Protein AF-A0A8U0A7X6-F1 (afdb_monomer_lite)

Organism: NCBI:txid2934340

pLDDT: mean 84.15, std 14.03, range [43.91, 96.69]

Structure (mmCIF, N/CA/C/O backbone):
data_AF-A0A8U0A7X6-F1
#
_entry.id   AF-A0A8U0A7X6-F1
#
loop_
_atom_site.group_PDB
_atom_site.id
_atom_site.type_symbol
_atom_site.label_atom_id
_atom_site.label_alt_id
_atom_site.label_comp_id
_atom_site.label_asym_id
_atom_site.label_entity_id
_atom_site.label_seq_id
_atom_site.pdbx_PDB_ins_code
_atom_site.Cartn_x
_atom_site.Cartn_y
_atom_site.Cartn_z
_atom_site.occupancy
_atom_site.B_iso_or_equiv
_atom_site.auth_seq_id
_atom_site.auth_comp_id
_atom_site.auth_asym_id
_atom_site.auth_atom_id
_atom_site.pdbx_PDB_model_num
ATOM 1 N N . MET A 1 1 ? 1.717 -4.773 -15.330 1.00 60.19 1 MET A N 1
ATOM 2 C CA . MET A 1 1 ? 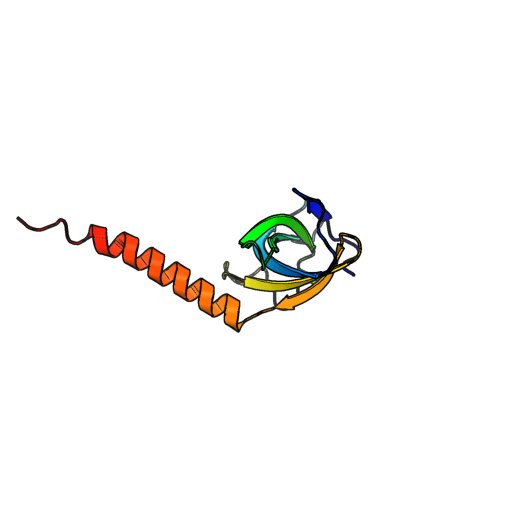2.646 -5.807 -14.837 1.00 60.19 1 MET A CA 1
ATOM 3 C C . MET A 1 1 ? 3.941 -5.115 -14.480 1.00 60.19 1 MET A C 1
ATOM 5 O O . MET A 1 1 ? 4.458 -4.377 -15.313 1.00 60.19 1 MET A O 1
ATOM 9 N N . PHE A 1 2 ? 4.377 -5.278 -13.236 1.00 71.44 2 PHE A N 1
ATOM 10 C CA . PHE A 1 2 ? 5.636 -4.735 -12.737 1.00 71.44 2 PHE A CA 1
ATOM 11 C C . PHE A 1 2 ? 6.728 -5.783 -12.991 1.00 71.44 2 PHE A C 1
ATOM 13 O O . PHE A 1 2 ? 6.848 -6.730 -12.220 1.00 71.44 2 PHE A O 1
ATOM 20 N N . ASP A 1 3 ? 7.455 -5.655 -14.108 1.00 61.06 3 ASP A N 1
ATOM 21 C CA . ASP A 1 3 ? 8.444 -6.644 -14.591 1.00 61.06 3 ASP A CA 1
ATOM 22 C C . ASP A 1 3 ? 9.585 -6.929 -13.583 1.00 61.06 3 ASP A C 1
ATOM 24 O O . ASP A 1 3 ? 10.207 -7.988 -13.654 1.00 61.06 3 ASP A O 1
ATOM 28 N N . ASP A 1 4 ? 9.822 -6.031 -12.619 1.00 74.50 4 ASP A N 1
ATOM 29 C CA . ASP A 1 4 ? 10.878 -6.126 -11.597 1.00 74.50 4 ASP A CA 1
ATOM 30 C C . ASP A 1 4 ? 10.329 -6.215 -10.153 1.00 74.50 4 ASP A C 1
ATOM 32 O O . ASP A 1 4 ? 11.028 -5.918 -9.183 1.00 74.50 4 ASP A O 1
ATOM 36 N N . GLY A 1 5 ? 9.061 -6.609 -9.983 1.00 79.44 5 GLY A N 1
ATOM 37 C CA . GLY A 1 5 ? 8.468 -6.787 -8.657 1.00 79.44 5 GLY A CA 1
ATOM 38 C C . GLY A 1 5 ? 8.968 -8.044 -7.943 1.00 79.44 5 GLY A C 1
ATOM 39 O O . GLY A 1 5 ? 8.854 -9.154 -8.465 1.00 79.44 5 GLY A O 1
ATOM 40 N N . PHE A 1 6 ? 9.475 -7.894 -6.717 1.00 88.88 6 PHE A N 1
ATOM 41 C CA . PHE A 1 6 ? 9.843 -9.030 -5.867 1.00 88.88 6 PHE A CA 1
ATOM 42 C C . PHE A 1 6 ? 8.758 -9.290 -4.828 1.00 88.88 6 PHE A C 1
ATOM 44 O O . PHE A 1 6 ? 8.515 -8.459 -3.956 1.00 88.88 6 PHE A O 1
ATOM 51 N N . TYR A 1 7 ? 8.143 -10.468 -4.904 1.00 91.25 7 TYR A N 1
ATOM 52 C CA . TYR A 1 7 ? 7.042 -10.870 -4.033 1.00 91.25 7 TYR A CA 1
ATOM 53 C C . TYR A 1 7 ? 7.504 -11.828 -2.946 1.00 91.25 7 TYR A C 1
ATOM 55 O O . TYR A 1 7 ? 8.260 -12.775 -3.196 1.00 91.25 7 TYR A O 1
ATOM 63 N N . ARG A 1 8 ? 6.976 -11.631 -1.743 1.00 93.25 8 ARG A N 1
ATOM 64 C CA . ARG A 1 8 ? 7.100 -12.566 -0.633 1.00 93.25 8 ARG A CA 1
ATOM 65 C C . ARG A 1 8 ? 5.719 -12.837 -0.051 1.00 93.25 8 ARG A C 1
ATOM 67 O O . ARG A 1 8 ? 5.229 -12.080 0.771 1.00 93.25 8 ARG A O 1
ATOM 74 N N . TRP A 1 9 ? 5.125 -13.950 -0.457 1.00 93.62 9 TRP A N 1
ATOM 75 C CA . TRP A 1 9 ? 3.808 -14.375 0.006 1.00 93.62 9 TRP A CA 1
ATOM 76 C C . TRP A 1 9 ? 3.896 -15.181 1.305 1.00 93.62 9 TRP A C 1
ATOM 78 O O . TRP A 1 9 ? 4.629 -16.173 1.368 1.00 93.62 9 TRP A O 1
ATOM 88 N N . ASP A 1 10 ? 3.114 -14.798 2.315 1.00 92.12 10 ASP A N 1
ATOM 89 C CA . ASP A 1 10 ? 2.900 -15.617 3.516 1.00 92.12 10 ASP A CA 1
ATOM 90 C C . ASP A 1 10 ? 1.801 -16.667 3.289 1.00 92.12 10 ASP A C 1
ATOM 92 O O . ASP A 1 10 ? 1.830 -17.759 3.871 1.00 92.12 10 ASP A O 1
ATOM 96 N N . ARG A 1 11 ? 0.860 -16.374 2.382 1.00 91.31 11 ARG A N 1
ATOM 97 C CA . ARG A 1 11 ? -0.118 -17.321 1.832 1.00 91.31 11 ARG A CA 1
ATOM 98 C C . ARG A 1 11 ? -0.345 -17.061 0.344 1.00 91.31 11 ARG A C 1
ATOM 100 O O . ARG A 1 11 ? -0.121 -15.956 -0.127 1.00 91.31 11 ARG A O 1
ATOM 107 N N . ASP A 1 12 ? -0.812 -18.079 -0.373 1.00 89.62 12 ASP A N 1
ATOM 108 C CA . ASP A 1 12 ? -1.145 -17.969 -1.799 1.00 89.62 12 ASP A CA 1
ATOM 109 C C . ASP A 1 12 ? -2.285 -16.944 -1.994 1.00 89.62 12 ASP A C 1
ATOM 111 O O . ASP A 1 12 ? -3.354 -17.128 -1.393 1.00 89.62 12 ASP A O 1
ATOM 115 N N . PRO A 1 13 ? -2.071 -15.851 -2.750 1.00 91.50 13 PRO A N 1
ATOM 116 C CA . PRO A 1 13 ? -3.107 -14.857 -2.999 1.00 91.50 13 PRO A CA 1
ATOM 117 C C . PRO A 1 13 ? -4.117 -15.388 -4.021 1.00 91.50 13 PRO A C 1
ATOM 119 O O . PRO A 1 13 ? -3.759 -16.063 -4.985 1.00 91.50 13 PRO A O 1
ATOM 122 N N . ALA A 1 14 ? -5.392 -15.056 -3.834 1.00 93.50 14 ALA A N 1
ATOM 123 C CA . ALA A 1 14 ? -6.382 -15.247 -4.886 1.00 93.50 14 ALA A CA 1
ATOM 124 C C . ALA A 1 14 ? -6.282 -14.099 -5.902 1.00 93.50 14 ALA A C 1
ATOM 126 O O . ALA A 1 14 ? -5.795 -13.017 -5.585 1.00 93.50 14 ALA A O 1
ATOM 127 N N . ASP A 1 15 ? -6.789 -14.304 -7.115 1.00 95.31 15 ASP A N 1
ATOM 128 C CA . ASP A 1 15 ? -6.953 -13.191 -8.050 1.00 95.31 15 ASP A CA 1
ATOM 129 C C . ASP A 1 15 ? -8.009 -12.219 -7.508 1.00 95.31 15 ASP A C 1
ATOM 131 O O . ASP A 1 15 ? -9.116 -12.634 -7.140 1.00 95.31 15 ASP A O 1
ATOM 135 N 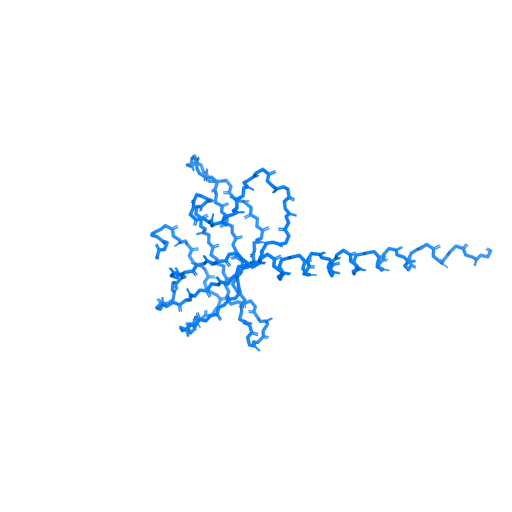N . GLY A 1 16 ? -7.701 -10.923 -7.477 1.00 95.19 16 GLY A N 1
ATOM 136 C CA . GLY A 1 16 ? -8.610 -9.943 -6.894 1.00 95.19 16 GLY A CA 1
ATOM 137 C C . GLY A 1 16 ? -7.990 -8.591 -6.569 1.00 95.19 16 GLY A C 1
ATOM 138 O O . GLY A 1 16 ? -6.878 -8.270 -6.981 1.00 95.19 16 GLY A O 1
ATOM 139 N N . GLU A 1 17 ? -8.759 -7.789 -5.836 1.00 96.19 17 GLU A N 1
ATOM 140 C CA . GLU A 1 17 ? -8.361 -6.459 -5.377 1.00 96.19 17 GLU A CA 1
ATOM 141 C C . GLU A 1 17 ? -7.856 -6.540 -3.933 1.00 96.19 17 GLU A C 1
ATOM 143 O O . GLU A 1 17 ? -8.513 -7.098 -3.052 1.00 96.19 17 GLU A O 1
ATOM 148 N N . TYR A 1 18 ? -6.707 -5.927 -3.697 1.00 96.56 18 TYR A N 1
ATOM 149 C CA . TYR A 1 18 ? -5.998 -5.893 -2.429 1.00 96.56 18 TYR A CA 1
ATOM 150 C C . TYR A 1 18 ? -5.631 -4.460 -2.076 1.00 96.56 18 TYR A C 1
ATOM 152 O O . TYR A 1 18 ? -5.580 -3.565 -2.925 1.00 96.56 18 TYR A O 1
ATOM 160 N N . GLU A 1 19 ? -5.353 -4.238 -0.802 1.00 96.69 19 GLU A N 1
ATOM 161 C CA . GLU A 1 19 ? -4.760 -2.993 -0.352 1.00 96.69 19 GLU A CA 1
ATOM 162 C C . GLU A 1 19 ? -3.242 -3.155 -0.288 1.00 96.69 19 GLU A C 1
ATOM 164 O O . GLU A 1 19 ? -2.739 -4.135 0.251 1.00 96.69 19 GLU A O 1
ATOM 169 N N . LEU A 1 20 ? -2.507 -2.190 -0.833 1.00 95.75 20 LEU A N 1
ATOM 170 C CA . LEU A 1 20 ? -1.052 -2.139 -0.751 1.00 95.75 20 LEU A CA 1
ATOM 171 C C . LEU A 1 20 ? -0.674 -0.944 0.122 1.00 95.75 20 LEU A C 1
ATOM 173 O O . LEU A 1 20 ? -0.932 0.209 -0.236 1.00 95.75 20 LEU A O 1
ATOM 177 N N . GLN A 1 21 ? -0.095 -1.214 1.286 1.00 94.50 21 GLN A N 1
ATOM 178 C CA . GLN A 1 21 ? 0.313 -0.193 2.248 1.00 94.50 21 GLN A CA 1
ATOM 179 C C . GLN A 1 21 ? 1.813 0.036 2.134 1.00 94.50 21 GLN A C 1
ATOM 181 O O . GLN A 1 21 ? 2.590 -0.904 2.270 1.00 94.50 21 GLN A O 1
ATOM 186 N N . PHE A 1 22 ? 2.229 1.277 1.896 1.00 93.06 22 PHE A N 1
ATOM 187 C CA . PHE A 1 22 ? 3.645 1.628 1.901 1.00 93.06 22 PHE A CA 1
ATOM 188 C C . PHE A 1 22 ? 4.238 1.429 3.301 1.00 93.06 22 PHE A C 1
ATOM 190 O O . PHE A 1 22 ? 3.743 2.014 4.267 1.00 93.06 22 PHE A O 1
ATOM 197 N N . ASP A 1 23 ? 5.310 0.644 3.393 1.00 91.38 23 ASP A N 1
ATOM 198 C CA . ASP A 1 23 ? 6.052 0.419 4.636 1.00 91.38 23 ASP A CA 1
ATOM 199 C C . ASP A 1 23 ? 7.292 1.317 4.694 1.00 91.38 23 ASP A C 1
ATOM 201 O O . ASP A 1 23 ? 7.418 2.192 5.555 1.00 91.38 23 ASP A O 1
ATOM 205 N N . ARG A 1 24 ? 8.224 1.122 3.753 1.00 89.38 24 ARG A N 1
ATOM 206 C CA . ARG A 1 24 ? 9.516 1.817 3.761 1.00 89.38 24 ARG A CA 1
ATOM 207 C C . ARG A 1 24 ? 10.197 1.839 2.401 1.00 89.38 24 ARG A C 1
ATOM 209 O O . ARG A 1 24 ? 9.902 1.036 1.518 1.00 89.38 24 ARG A O 1
ATOM 216 N N . PHE A 1 25 ? 11.190 2.716 2.289 1.00 88.25 25 PHE A N 1
ATOM 217 C CA . PHE A 1 25 ? 12.192 2.647 1.232 1.00 88.25 25 PHE A CA 1
ATOM 218 C C . PHE A 1 25 ? 13.324 1.689 1.621 1.00 88.25 25 PHE A C 1
ATOM 220 O O . PHE A 1 25 ? 13.737 1.640 2.783 1.00 88.25 25 PHE A O 1
ATOM 227 N N . GLU A 1 26 ? 13.855 0.965 0.643 1.00 85.44 26 GLU A N 1
ATOM 228 C CA . GLU A 1 26 ? 15.041 0.126 0.769 1.00 85.44 26 GLU A CA 1
ATOM 229 C C . GLU A 1 26 ? 16.046 0.491 -0.329 1.00 85.44 26 GLU A C 1
ATOM 231 O O . GLU A 1 26 ? 15.754 0.400 -1.522 1.00 85.44 26 GLU A O 1
ATOM 236 N N . SER A 1 27 ? 17.241 0.931 0.072 1.00 80.69 27 SER A N 1
ATOM 237 C CA . SER A 1 27 ? 18.325 1.208 -0.870 1.00 80.69 27 SER A CA 1
ATOM 238 C C . SER A 1 27 ? 19.092 -0.080 -1.152 1.00 80.69 27 SER A C 1
ATOM 240 O O . SER A 1 27 ? 19.696 -0.666 -0.251 1.00 80.69 27 SER A O 1
ATOM 242 N N . THR A 1 28 ? 19.096 -0.501 -2.410 1.00 69.12 28 THR A N 1
ATOM 243 C CA . THR A 1 28 ? 19.926 -1.605 -2.900 1.00 69.12 28 THR A CA 1
ATOM 244 C C . THR A 1 28 ? 21.250 -1.069 -3.459 1.00 69.12 28 THR A C 1
ATOM 246 O O . THR A 1 28 ? 21.320 0.080 -3.886 1.00 69.12 28 THR A O 1
ATOM 249 N N . ASP A 1 29 ? 22.317 -1.881 -3.470 1.00 65.19 29 ASP A N 1
ATOM 250 C CA . ASP A 1 29 ? 23.650 -1.498 -3.993 1.00 65.19 29 ASP A CA 1
ATOM 251 C C . ASP A 1 29 ? 23.624 -0.981 -5.454 1.00 65.19 29 ASP A C 1
ATOM 253 O O . ASP A 1 29 ? 24.506 -0.225 -5.867 1.00 65.19 29 ASP A O 1
ATOM 257 N N . ASP A 1 30 ? 22.605 -1.361 -6.229 1.00 58.12 30 ASP A N 1
ATOM 258 C CA . ASP A 1 30 ? 22.319 -0.837 -7.564 1.00 58.12 30 ASP A CA 1
ATOM 259 C C . ASP A 1 30 ? 21.376 0.371 -7.445 1.00 58.12 30 ASP A C 1
ATOM 261 O O . ASP A 1 30 ? 20.240 0.196 -7.025 1.00 58.12 30 ASP A O 1
ATOM 265 N N . TYR A 1 31 ? 21.900 1.561 -7.778 1.00 52.03 31 TYR A N 1
ATOM 266 C CA . TYR A 1 31 ? 21.374 2.929 -8.020 1.00 52.03 31 TYR A CA 1
ATOM 267 C C . TYR A 1 31 ? 19.864 3.305 -7.973 1.00 52.03 31 TYR A C 1
ATOM 269 O O . TYR A 1 31 ? 19.555 4.480 -8.188 1.00 52.03 31 TYR A O 1
ATOM 277 N N . HIS A 1 32 ? 18.931 2.403 -7.689 1.00 61.19 32 HIS A N 1
ATOM 278 C CA . HIS A 1 32 ? 17.496 2.642 -7.585 1.00 61.19 32 HIS A CA 1
ATOM 279 C C . HIS A 1 32 ? 17.012 2.345 -6.161 1.00 61.19 32 HIS A C 1
ATOM 281 O O . HIS A 1 32 ? 17.170 1.234 -5.653 1.00 61.19 32 HIS A O 1
ATOM 287 N N . ASP A 1 33 ? 16.399 3.339 -5.516 1.00 81.12 33 ASP A N 1
ATOM 288 C CA . ASP A 1 33 ? 15.660 3.101 -4.278 1.00 81.12 33 ASP A CA 1
ATOM 289 C C . ASP A 1 33 ? 14.428 2.245 -4.600 1.00 81.12 33 ASP A C 1
ATOM 291 O O . ASP A 1 33 ? 13.695 2.520 -5.559 1.00 81.12 33 ASP A O 1
ATOM 295 N N . HIS A 1 34 ? 14.206 1.205 -3.804 1.00 88.75 34 HIS A N 1
ATOM 296 C CA . HIS A 1 34 ? 13.021 0.362 -3.870 1.00 88.75 34 HIS A CA 1
ATOM 297 C C . HIS A 1 34 ? 12.029 0.786 -2.789 1.00 88.75 34 HIS A C 1
ATOM 299 O O . HIS A 1 34 ? 12.409 1.292 -1.734 1.00 88.75 34 HIS A O 1
ATOM 305 N N . ALA A 1 35 ? 10.747 0.584 -3.051 1.00 90.31 35 ALA A N 1
ATOM 306 C CA . ALA A 1 35 ? 9.666 0.763 -2.102 1.00 90.31 35 ALA A CA 1
ATOM 307 C C . ALA A 1 35 ? 9.101 -0.605 -1.728 1.00 90.31 35 ALA A C 1
ATOM 309 O O . ALA A 1 35 ? 8.830 -1.431 -2.600 1.00 90.31 35 ALA A O 1
ATOM 310 N N . ILE A 1 36 ? 8.937 -0.833 -0.430 1.00 92.38 36 ILE A N 1
ATOM 311 C CA . ILE A 1 36 ? 8.335 -2.044 0.117 1.00 92.38 36 ILE A CA 1
ATOM 312 C C . ILE A 1 36 ? 6.892 -1.731 0.498 1.00 92.38 36 ILE A C 1
ATOM 314 O O . ILE A 1 36 ? 6.623 -0.733 1.174 1.00 92.38 36 ILE A O 1
ATOM 318 N N . PHE A 1 37 ? 5.984 -2.607 0.078 1.00 94.56 37 PHE A N 1
ATOM 319 C CA . PHE A 1 37 ? 4.570 -2.560 0.409 1.00 94.56 37 PHE A CA 1
ATOM 320 C C . PHE A 1 37 ? 4.137 -3.846 1.089 1.00 94.56 37 PHE A C 1
ATOM 322 O O . PHE A 1 37 ? 4.521 -4.932 0.657 1.00 94.56 37 PHE A O 1
ATOM 329 N N . ILE A 1 38 ? 3.275 -3.699 2.087 1.00 95.62 38 ILE A N 1
ATOM 330 C CA . ILE A 1 38 ? 2.537 -4.797 2.705 1.00 95.62 38 ILE A CA 1
ATOM 331 C C . ILE A 1 38 ? 1.237 -4.976 1.922 1.00 95.62 38 ILE A C 1
ATOM 333 O O . ILE A 1 38 ? 0.536 -3.999 1.638 1.00 95.62 38 ILE A O 1
ATOM 337 N N . ILE A 1 39 ? 0.920 -6.215 1.569 1.00 96.50 39 ILE A N 1
ATOM 338 C CA . ILE A 1 39 ? -0.281 -6.603 0.836 1.00 96.50 39 ILE A CA 1
ATOM 339 C C . ILE A 1 39 ? -1.314 -7.080 1.845 1.00 96.50 39 ILE A C 1
ATOM 341 O O . ILE A 1 39 ? -1.112 -8.068 2.548 1.00 96.50 39 ILE A O 1
ATOM 345 N N . VAL A 1 40 ? -2.444 -6.384 1.896 1.00 96.31 40 VAL A N 1
ATOM 346 C CA . VAL A 1 40 ? -3.516 -6.646 2.851 1.00 96.31 40 VAL A CA 1
ATOM 347 C C . VAL A 1 40 ? -4.778 -7.080 2.122 1.00 96.31 40 VAL A C 1
ATOM 349 O O . VAL A 1 40 ? -5.263 -6.425 1.193 1.00 96.31 40 VAL A O 1
ATOM 352 N N . ASP A 1 41 ? -5.322 -8.204 2.572 1.00 95.25 41 ASP A N 1
ATOM 353 C CA . ASP A 1 41 ? -6.623 -8.708 2.164 1.00 95.25 41 ASP A CA 1
ATOM 354 C C . ASP A 1 41 ? -7.722 -7.826 2.760 1.00 95.25 41 ASP A C 1
ATOM 356 O O . ASP A 1 41 ? -7.899 -7.762 3.974 1.00 95.25 41 ASP A O 1
ATOM 360 N N . THR A 1 42 ? -8.460 -7.124 1.902 1.00 90.69 42 THR A N 1
ATOM 361 C CA . THR A 1 42 ? -9.479 -6.159 2.341 1.00 90.69 42 THR A CA 1
ATOM 362 C C . THR A 1 42 ? -10.737 -6.812 2.917 1.00 90.69 42 THR A C 1
ATOM 364 O O . THR A 1 42 ? -11.507 -6.139 3.605 1.00 90.69 42 THR A O 1
ATOM 367 N N . GLU A 1 43 ? -10.967 -8.104 2.665 1.00 91.56 43 GLU A N 1
ATOM 368 C CA . GLU A 1 43 ? -12.114 -8.830 3.210 1.00 91.56 43 GLU A CA 1
ATOM 369 C C . GLU A 1 43 ? -11.834 -9.336 4.626 1.00 91.56 43 GLU A C 1
ATOM 371 O O . GLU A 1 43 ? -12.732 -9.332 5.475 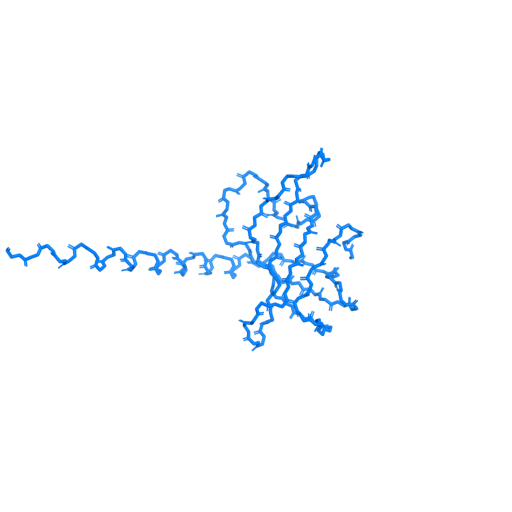1.00 91.56 43 GLU A O 1
ATOM 376 N N . THR A 1 44 ? -10.596 -9.771 4.883 1.00 93.19 44 THR A N 1
ATOM 377 C CA . THR A 1 44 ? -10.189 -10.330 6.181 1.00 93.19 44 THR A CA 1
ATOM 378 C C . THR A 1 44 ? -9.387 -9.368 7.055 1.00 93.19 44 THR A C 1
ATOM 380 O O . THR A 1 44 ? -9.232 -9.653 8.240 1.00 93.19 44 THR A O 1
ATOM 383 N N . ASP A 1 45 ? -8.912 -8.249 6.501 1.00 91.06 45 ASP A N 1
ATOM 384 C CA . ASP A 1 45 ? -7.968 -7.307 7.128 1.00 91.06 45 ASP A CA 1
ATOM 385 C C . ASP A 1 45 ? -6.678 -8.009 7.599 1.00 91.06 45 ASP A C 1
ATOM 387 O O . ASP A 1 45 ? -6.126 -7.713 8.657 1.00 91.06 45 ASP A O 1
ATOM 391 N N . GLU A 1 46 ? -6.218 -9.001 6.827 1.00 94.50 46 GLU A N 1
ATOM 392 C CA . GLU A 1 46 ? -5.007 -9.771 7.130 1.00 94.50 46 GLU A CA 1
ATOM 393 C C . GLU A 1 46 ? -3.875 -9.390 6.176 1.00 94.50 46 GLU A C 1
ATOM 395 O O . GLU A 1 46 ? -4.099 -9.218 4.978 1.00 94.50 46 GLU A O 1
ATOM 400 N N . ASP A 1 47 ? -2.658 -9.317 6.711 1.00 95.38 47 ASP A N 1
ATOM 401 C CA . ASP A 1 47 ? -1.426 -9.311 5.923 1.00 95.38 47 ASP A CA 1
ATOM 402 C C . ASP A 1 47 ? -1.249 -10.679 5.250 1.00 95.38 47 ASP A C 1
ATOM 404 O O . ASP A 1 47 ? -1.349 -11.730 5.895 1.00 95.38 47 ASP A O 1
ATOM 408 N N . ILE A 1 48 ? -1.041 -10.659 3.937 1.00 95.62 48 ILE A N 1
ATOM 409 C CA . ILE A 1 48 ? -0.881 -11.859 3.118 1.00 95.62 48 ILE A CA 1
ATOM 410 C C . ILE A 1 48 ? 0.491 -11.946 2.445 1.00 95.62 48 ILE A C 1
ATOM 412 O O . ILE A 1 48 ? 0.798 -12.974 1.830 1.00 95.62 48 ILE A O 1
ATOM 416 N N . GLY A 1 49 ? 1.322 -10.912 2.576 1.00 95.75 49 GLY A N 1
ATOM 417 C CA . GLY A 1 49 ? 2.666 -10.869 2.024 1.00 95.75 49 GLY A CA 1
ATOM 418 C C . GLY A 1 49 ? 3.166 -9.460 1.730 1.00 95.75 49 GLY A C 1
ATOM 419 O O . GLY A 1 49 ? 2.472 -8.467 1.915 1.00 95.75 49 GLY A O 1
ATOM 420 N N . ASP A 1 50 ? 4.374 -9.396 1.181 1.00 95.44 50 ASP A N 1
ATOM 421 C CA . ASP A 1 50 ? 5.056 -8.160 0.818 1.00 95.44 50 ASP A CA 1
ATOM 422 C C . ASP A 1 50 ? 5.369 -8.113 -0.683 1.00 95.44 50 ASP A C 1
ATOM 424 O O . ASP A 1 50 ? 5.647 -9.140 -1.316 1.00 95.44 50 ASP A O 1
ATOM 428 N N . ILE A 1 51 ? 5.432 -6.904 -1.237 1.00 94.38 51 ILE A N 1
ATOM 429 C CA . ILE A 1 51 ? 6.010 -6.637 -2.556 1.00 94.38 51 ILE A CA 1
ATOM 430 C C . ILE A 1 51 ? 7.047 -5.522 -2.468 1.00 94.38 51 ILE A C 1
ATOM 432 O O . ILE A 1 51 ? 6.822 -4.472 -1.870 1.00 94.38 51 ILE A O 1
ATOM 436 N N . MET A 1 52 ? 8.188 -5.746 -3.106 1.00 92.94 52 MET A N 1
ATOM 437 C CA . MET A 1 52 ? 9.199 -4.729 -3.345 1.00 92.94 52 MET A CA 1
ATOM 438 C C . MET A 1 52 ? 9.138 -4.294 -4.807 1.00 92.94 52 MET A C 1
ATOM 440 O O . MET A 1 52 ? 9.238 -5.128 -5.708 1.00 92.94 52 MET A O 1
ATOM 444 N N . LEU A 1 53 ? 8.987 -2.990 -5.028 1.00 90.81 53 LEU A N 1
ATOM 445 C CA . LEU A 1 53 ? 8.921 -2.369 -6.349 1.00 90.81 53 LEU A CA 1
ATOM 446 C C . LEU A 1 53 ? 9.995 -1.289 -6.493 1.00 90.81 53 LEU A C 1
ATOM 448 O O . LEU A 1 53 ? 10.276 -0.580 -5.523 1.00 90.81 53 LEU A O 1
ATOM 452 N N . PRO A 1 54 ? 10.559 -1.079 -7.692 1.00 88.94 54 PRO A N 1
ATOM 453 C CA . PRO A 1 54 ? 11.329 0.125 -7.973 1.00 88.94 54 PRO A CA 1
ATOM 454 C C . PRO A 1 54 ? 10.477 1.372 -7.712 1.00 88.94 54 PRO A C 1
ATOM 456 O O . PRO A 1 54 ? 9.337 1.461 -8.169 1.00 88.94 54 PRO A O 1
ATOM 459 N N . THR A 1 55 ? 11.024 2.376 -7.019 1.00 87.62 55 THR A N 1
ATOM 460 C CA . THR A 1 55 ? 10.290 3.632 -6.745 1.00 87.62 55 THR A CA 1
ATOM 461 C C . THR A 1 55 ? 9.817 4.344 -8.013 1.00 87.62 55 THR A C 1
ATOM 463 O O . THR A 1 55 ? 8.808 5.039 -7.980 1.00 87.62 55 THR A O 1
ATOM 466 N N . THR A 1 56 ? 10.499 4.138 -9.144 1.00 86.81 56 THR A N 1
ATOM 467 C CA . THR A 1 56 ? 10.120 4.679 -10.459 1.00 86.81 56 THR A CA 1
ATOM 468 C C . THR A 1 56 ? 8.818 4.115 -11.012 1.00 86.81 56 THR A C 1
ATOM 470 O O . THR A 1 56 ? 8.197 4.763 -11.855 1.00 86.81 56 THR A O 1
ATOM 473 N N . ASP A 1 57 ? 8.424 2.927 -10.560 1.00 88.31 57 ASP A N 1
ATOM 474 C CA . ASP A 1 57 ? 7.243 2.227 -11.058 1.00 88.31 57 ASP A CA 1
ATOM 475 C C . ASP A 1 57 ? 6.019 2.482 -10.177 1.00 88.31 57 ASP A C 1
ATOM 477 O O . ASP A 1 57 ? 4.886 2.239 -10.596 1.00 88.31 57 ASP A O 1
ATOM 481 N N . VAL A 1 58 ? 6.226 3.006 -8.967 1.00 88.50 58 VAL A N 1
ATOM 482 C CA . VAL A 1 58 ? 5.138 3.325 -8.049 1.00 88.50 58 VAL A CA 1
ATOM 483 C C . VAL A 1 58 ? 4.539 4.689 -8.411 1.00 88.50 58 VAL A C 1
ATOM 485 O O . VAL A 1 58 ? 5.250 5.697 -8.432 1.00 88.50 58 VAL A O 1
ATOM 488 N N . PRO A 1 59 ? 3.219 4.771 -8.652 1.00 87.44 59 PRO A N 1
ATOM 489 C CA . PRO A 1 59 ? 2.571 6.044 -8.923 1.00 87.44 59 PRO A CA 1
ATOM 490 C C . PRO A 1 59 ? 2.584 6.954 -7.690 1.00 87.44 59 PRO A C 1
ATOM 492 O O . PRO A 1 59 ? 2.379 6.507 -6.563 1.00 87.44 59 PRO A O 1
ATOM 495 N N . ASP A 1 60 ? 2.780 8.253 -7.920 1.00 85.56 60 ASP A N 1
ATOM 496 C CA . ASP A 1 60 ? 2.657 9.305 -6.900 1.00 85.56 60 ASP A CA 1
ATOM 497 C C . ASP A 1 60 ? 3.563 9.124 -5.659 1.00 85.56 60 ASP A C 1
ATOM 499 O O . ASP A 1 60 ? 3.336 9.764 -4.633 1.00 85.56 60 ASP A O 1
ATOM 503 N N . LEU A 1 61 ? 4.602 8.284 -5.754 1.00 84.88 61 LEU A N 1
ATOM 504 C CA . LEU A 1 61 ? 5.586 8.068 -4.697 1.00 84.88 61 LEU A CA 1
ATOM 505 C C . LEU A 1 61 ? 6.835 8.918 -4.960 1.00 84.88 61 LEU A C 1
ATOM 507 O O . LEU A 1 61 ? 7.542 8.714 -5.946 1.00 84.88 61 LEU A O 1
ATOM 511 N N . ASP A 1 62 ? 7.129 9.856 -4.061 1.00 76.81 62 ASP A N 1
ATOM 512 C CA . ASP A 1 62 ? 8.383 10.615 -4.061 1.00 76.81 62 ASP A CA 1
ATOM 513 C C . ASP A 1 62 ? 9.240 10.157 -2.875 1.00 76.81 62 ASP A C 1
ATOM 515 O O . ASP A 1 62 ? 8.791 10.169 -1.729 1.00 76.81 62 ASP A O 1
ATOM 519 N N . SER A 1 63 ? 10.489 9.763 -3.132 1.00 68.56 63 SER A N 1
ATOM 520 C CA . SER A 1 63 ? 11.423 9.336 -2.081 1.00 68.56 63 SER A CA 1
ATOM 521 C C . SER A 1 63 ? 11.821 10.459 -1.117 1.00 68.56 63 SER A C 1
ATOM 523 O O . SER A 1 63 ? 12.371 10.196 -0.048 1.00 68.56 63 SER A O 1
ATOM 525 N N . ASN A 1 64 ? 11.520 11.715 -1.462 1.00 67.12 64 ASN A N 1
ATOM 526 C CA . ASN A 1 64 ? 11.713 12.873 -0.594 1.00 67.12 64 ASN A CA 1
ATOM 527 C C . ASN A 1 64 ? 10.487 13.191 0.271 1.00 67.12 64 ASN A C 1
ATOM 529 O O . ASN A 1 64 ? 10.605 14.013 1.188 1.00 67.12 64 ASN A O 1
ATOM 533 N N . ASP A 1 65 ? 9.328 12.577 0.004 1.00 66.50 65 ASP A N 1
ATOM 534 C CA . ASP A 1 65 ? 8.160 12.722 0.864 1.00 66.50 65 ASP A CA 1
ATOM 535 C C . ASP A 1 65 ? 8.414 11.931 2.151 1.00 66.50 65 ASP A C 1
ATOM 537 O O . ASP A 1 65 ? 8.519 10.703 2.163 1.00 66.50 65 ASP A O 1
ATOM 541 N N . GLN A 1 66 ? 8.584 12.652 3.262 1.00 55.34 66 GLN A N 1
ATOM 542 C CA . GLN A 1 66 ? 8.806 12.041 4.568 1.00 55.34 66 GLN A CA 1
ATOM 543 C C . GLN A 1 66 ? 7.548 11.269 4.976 1.00 55.34 66 GLN A C 1
ATOM 545 O O . GLN A 1 66 ? 6.602 11.855 5.492 1.00 55.34 66 GLN A O 1
ATOM 550 N N . ALA A 1 67 ? 7.569 9.961 4.710 1.00 60.62 67 ALA A N 1
ATOM 551 C CA . ALA A 1 67 ? 6.744 8.908 5.296 1.00 60.62 67 ALA A CA 1
ATOM 552 C C . ALA A 1 67 ? 5.315 9.349 5.654 1.00 60.62 67 ALA A C 1
ATOM 554 O O . ALA A 1 67 ? 4.974 9.578 6.817 1.00 60.62 67 ALA A O 1
ATOM 555 N N . THR A 1 68 ? 4.459 9.444 4.641 1.00 64.19 68 THR A N 1
ATOM 556 C CA . THR A 1 68 ? 3.012 9.432 4.858 1.00 64.19 68 THR A CA 1
ATOM 557 C C . THR A 1 68 ? 2.496 8.004 4.765 1.00 64.19 68 THR A C 1
ATOM 559 O O . THR A 1 68 ? 3.037 7.177 4.037 1.00 64.19 68 THR A O 1
ATOM 562 N N . THR A 1 69 ? 1.432 7.721 5.515 1.00 78.88 69 THR A N 1
ATOM 563 C CA . THR A 1 69 ? 0.603 6.525 5.352 1.00 78.88 69 THR A CA 1
ATOM 564 C C . THR A 1 69 ? 0.040 6.536 3.930 1.00 78.88 69 THR A C 1
ATOM 566 O O . THR A 1 69 ? -0.998 7.151 3.686 1.00 78.88 69 THR A O 1
ATOM 569 N N . MET A 1 70 ? 0.764 5.944 2.980 1.00 90.06 70 MET A N 1
ATOM 570 C CA . MET A 1 70 ? 0.349 5.847 1.585 1.00 90.06 70 MET A CA 1
ATOM 571 C C . MET A 1 70 ? -0.276 4.485 1.345 1.00 90.06 70 MET A C 1
ATOM 573 O O . MET A 1 70 ? 0.316 3.446 1.628 1.00 90.06 70 MET A O 1
ATOM 577 N N . ILE A 1 71 ? -1.498 4.515 0.839 1.00 93.31 71 ILE A N 1
ATOM 578 C CA . ILE A 1 71 ? -2.322 3.341 0.613 1.00 93.31 71 ILE A CA 1
ATOM 579 C C . ILE A 1 71 ? -2.716 3.327 -0.849 1.00 93.31 71 ILE A C 1
ATOM 581 O O . ILE A 1 71 ? -3.144 4.343 -1.402 1.00 93.31 71 ILE A O 1
ATOM 585 N N . TYR A 1 72 ? -2.573 2.167 -1.464 1.00 95.12 72 TYR A N 1
ATOM 586 C CA . TYR A 1 72 ? -2.879 1.935 -2.858 1.00 95.12 72 TYR A CA 1
ATOM 587 C C . TYR A 1 72 ? -3.907 0.815 -2.975 1.00 95.12 72 TYR A C 1
ATOM 589 O O . TYR A 1 72 ? -3.898 -0.140 -2.202 1.00 95.12 72 TYR A O 1
ATOM 597 N N . HIS A 1 73 ? -4.770 0.917 -3.978 1.00 96.25 73 HIS A N 1
ATOM 598 C CA . HIS A 1 73 ? -5.531 -0.222 -4.467 1.00 96.25 73 HIS A CA 1
ATOM 599 C C . HIS A 1 73 ? -4.660 -0.987 -5.453 1.00 96.25 73 HIS A C 1
ATOM 601 O O . HIS A 1 73 ? -4.194 -0.406 -6.435 1.00 96.25 73 HIS A O 1
ATOM 607 N N . GLY A 1 74 ? -4.416 -2.260 -5.164 1.00 94.31 74 GLY A N 1
ATOM 608 C CA . GLY A 1 74 ? -3.673 -3.171 -6.017 1.00 94.31 74 GLY A CA 1
ATOM 609 C C . GLY A 1 74 ? -4.583 -4.245 -6.586 1.00 94.31 74 GLY A C 1
ATOM 610 O O . GLY A 1 74 ? -5.407 -4.795 -5.865 1.00 94.31 74 GLY A O 1
ATOM 611 N N . ARG A 1 75 ? -4.406 -4.593 -7.857 1.00 95.62 75 ARG A N 1
ATOM 612 C CA . ARG A 1 75 ? -5.024 -5.786 -8.438 1.00 95.62 75 ARG A CA 1
ATOM 613 C C . ARG A 1 75 ? -3.982 -6.878 -8.576 1.00 95.62 75 ARG A C 1
ATOM 615 O O . ARG A 1 75 ? -2.948 -6.631 -9.192 1.00 95.62 75 ARG A O 1
ATOM 622 N N . VAL A 1 76 ? -4.270 -8.064 -8.052 1.00 94.19 76 VAL A N 1
ATOM 623 C CA . VAL A 1 76 ? -3.438 -9.263 -8.191 1.00 94.19 76 VAL A CA 1
ATOM 624 C C . VAL A 1 76 ? -4.077 -10.212 -9.202 1.00 94.19 76 VAL A C 1
ATOM 626 O O . VAL A 1 76 ? -5.277 -10.475 -9.132 1.00 94.19 76 VAL A O 1
ATOM 629 N N . GLU A 1 77 ? -3.279 -10.708 -10.144 1.00 94.56 77 GLU A N 1
ATOM 630 C CA . GLU A 1 77 ? -3.641 -11.778 -11.080 1.00 94.56 77 GLU A CA 1
ATOM 631 C C . GLU A 1 77 ? -2.463 -12.753 -11.196 1.00 94.56 77 GLU A C 1
ATOM 633 O O . GLU A 1 77 ? -1.316 -12.319 -11.295 1.00 94.56 77 GLU A O 1
ATOM 638 N N . ASP A 1 78 ? -2.733 -14.060 -11.148 1.00 92.12 78 ASP A N 1
ATOM 639 C CA . ASP A 1 78 ? -1.722 -15.127 -11.238 1.00 92.12 78 ASP A CA 1
ATOM 640 C C . ASP A 1 78 ? -0.578 -14.981 -10.201 1.00 92.12 78 ASP A C 1
ATOM 642 O O . ASP A 1 78 ? 0.561 -15.393 -10.428 1.00 92.12 78 ASP A O 1
ATOM 646 N N . GLY A 1 79 ? -0.886 -14.413 -9.029 1.00 90.94 79 GLY A N 1
ATOM 647 C CA . GLY A 1 79 ? 0.074 -14.205 -7.939 1.00 90.94 79 GLY A CA 1
ATOM 648 C C . GLY A 1 79 ? 0.983 -12.982 -8.093 1.00 90.94 79 GLY A C 1
ATOM 649 O O . GLY A 1 79 ? 1.952 -12.851 -7.341 1.00 90.94 79 GLY A O 1
ATOM 650 N N . GLU A 1 80 ? 0.674 -12.084 -9.029 1.00 91.56 80 GLU A N 1
ATOM 651 C CA . GLU A 1 80 ? 1.428 -10.858 -9.291 1.00 91.56 80 GLU A CA 1
ATOM 652 C C . GLU A 1 80 ? 0.510 -9.633 -9.248 1.00 91.56 80 GLU A C 1
ATOM 654 O O . GLU A 1 80 ? -0.620 -9.665 -9.734 1.00 91.56 80 GLU A O 1
ATOM 659 N N . VAL A 1 81 ? 0.993 -8.514 -8.704 1.00 92.44 81 VAL A N 1
ATOM 660 C CA . VAL A 1 81 ? 0.280 -7.238 -8.803 1.00 92.44 81 VAL A CA 1
ATOM 661 C C . VAL A 1 81 ? 0.390 -6.750 -10.251 1.00 92.44 81 VAL A C 1
ATOM 663 O O . VAL A 1 81 ? 1.477 -6.564 -10.798 1.00 92.44 81 VAL A O 1
ATOM 666 N N . VAL A 1 82 ? -0.747 -6.543 -10.906 1.00 92.81 82 VAL A N 1
ATOM 667 C CA . VAL A 1 82 ? -0.818 -6.137 -12.317 1.00 92.81 82 VAL A CA 1
ATOM 668 C C . VAL A 1 82 ? -1.205 -4.674 -12.502 1.00 92.81 82 VAL A C 1
ATOM 670 O O . VAL A 1 82 ? -0.815 -4.087 -13.518 1.00 92.81 82 VAL A O 1
ATOM 673 N N . ASP A 1 83 ? -1.913 -4.101 -11.526 1.00 92.75 83 ASP A N 1
ATOM 674 C CA . ASP A 1 83 ? -2.351 -2.704 -11.467 1.00 92.75 83 ASP A CA 1
ATOM 675 C C . ASP A 1 83 ? -2.195 -2.170 -10.039 1.00 92.75 83 ASP A C 1
ATOM 677 O O . ASP A 1 83 ? -2.402 -2.903 -9.072 1.00 92.75 83 ASP A O 1
ATOM 681 N N . MET A 1 84 ? -1.821 -0.898 -9.913 1.00 93.69 84 MET A N 1
ATOM 682 C CA . MET A 1 84 ? -1.691 -0.204 -8.636 1.00 93.69 84 MET A CA 1
ATOM 683 C C . MET A 1 84 ? -2.143 1.244 -8.812 1.00 93.69 84 MET A C 1
ATOM 685 O O . MET A 1 84 ? -1.697 1.940 -9.726 1.00 93.69 84 MET A O 1
ATOM 689 N N . LYS A 1 85 ? -2.987 1.728 -7.902 1.00 94.38 85 LYS A N 1
ATOM 690 C CA . LYS A 1 85 ? -3.466 3.108 -7.908 1.00 94.38 85 LYS A CA 1
ATOM 691 C C . LYS A 1 85 ? -3.473 3.699 -6.510 1.00 94.38 85 LYS A C 1
ATOM 693 O O . LYS A 1 85 ? -4.062 3.125 -5.601 1.00 94.38 85 LYS A O 1
ATOM 698 N N . HIS A 1 86 ? -2.892 4.887 -6.360 1.00 93.69 86 HIS A N 1
ATOM 699 C CA . H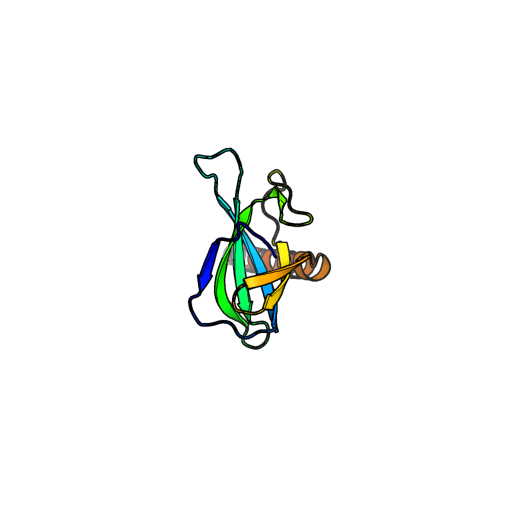IS A 1 86 ? -2.892 5.602 -5.087 1.00 93.69 86 HIS A CA 1
ATOM 700 C C . HIS A 1 86 ? -4.315 5.969 -4.650 1.00 93.69 86 HIS A C 1
ATOM 702 O O . HIS A 1 86 ? -5.048 6.642 -5.384 1.00 93.69 86 HIS A O 1
ATOM 708 N N . ASP A 1 87 ? -4.704 5.554 -3.443 1.00 93.75 87 ASP A N 1
ATOM 709 C CA . ASP A 1 87 ? -5.923 6.006 -2.780 1.00 93.75 87 ASP A CA 1
ATOM 710 C C . ASP A 1 87 ? -5.594 7.139 -1.802 1.00 93.75 87 ASP A C 1
ATOM 712 O O . ASP A 1 87 ? -5.321 6.948 -0.612 1.00 93.75 87 ASP A O 1
ATOM 716 N N . GLN A 1 88 ? -5.649 8.365 -2.320 1.00 90.62 88 GLN A N 1
ATOM 717 C CA . GLN A 1 88 ? -5.408 9.573 -1.537 1.00 90.62 88 GLN A CA 1
ATOM 718 C C . GLN A 1 88 ? -6.432 9.788 -0.416 1.00 90.62 88 GLN A C 1
ATOM 720 O O . GLN A 1 88 ? -6.098 10.409 0.596 1.00 90.62 88 GLN A O 1
ATOM 725 N N . GLU A 1 89 ? -7.682 9.354 -0.596 1.00 92.38 89 GLU A N 1
ATOM 726 C CA . GLU A 1 89 ? -8.736 9.562 0.400 1.00 92.38 89 GLU A CA 1
ATOM 727 C C . GLU A 1 89 ? -8.526 8.626 1.589 1.00 92.38 89 GLU A C 1
ATOM 729 O O . GLU A 1 89 ? -8.534 9.078 2.739 1.00 92.38 89 GLU A O 1
ATOM 734 N N . LEU A 1 90 ? -8.253 7.350 1.314 1.00 90.94 90 LEU A N 1
ATOM 735 C CA . LEU A 1 90 ? -7.962 6.350 2.333 1.00 90.94 90 LEU A CA 1
ATOM 736 C C . LEU A 1 90 ? -6.641 6.640 3.050 1.00 90.94 90 LEU A C 1
ATOM 738 O O . LEU A 1 90 ? -6.614 6.626 4.282 1.00 90.94 90 LEU A O 1
ATOM 742 N N . SER A 1 91 ? -5.596 7.020 2.306 1.00 90.94 91 SER A N 1
ATOM 743 C CA . SER A 1 91 ? -4.306 7.460 2.859 1.00 90.94 91 SER A CA 1
ATOM 744 C C . SER A 1 91 ? -4.490 8.584 3.887 1.00 90.94 91 SER A C 1
ATOM 746 O O . SER A 1 91 ? -4.069 8.473 5.038 1.00 90.94 91 SER A O 1
ATOM 748 N N . LYS A 1 92 ? -5.211 9.656 3.518 1.00 90.38 92 LYS A N 1
ATOM 749 C CA . LYS A 1 92 ? -5.494 10.789 4.421 1.00 90.38 92 LYS A CA 1
ATOM 750 C C . LYS A 1 92 ? -6.326 10.375 5.628 1.00 90.38 92 LYS A C 1
ATOM 752 O O . LYS A 1 92 ? -6.071 10.845 6.736 1.00 90.38 92 LYS A O 1
ATOM 757 N N . LYS A 1 93 ? -7.331 9.521 5.418 1.00 91.44 93 LYS A N 1
ATOM 758 C CA . LYS A 1 93 ? -8.205 9.040 6.489 1.00 91.44 93 LYS A CA 1
ATOM 759 C C . LYS A 1 93 ? -7.417 8.241 7.526 1.00 91.44 93 LYS A C 1
ATOM 761 O O . LYS A 1 93 ? -7.531 8.546 8.710 1.00 91.44 93 LYS A O 1
ATOM 766 N N . ARG A 1 94 ? -6.610 7.264 7.096 1.00 88.38 94 ARG A N 1
ATOM 767 C CA . ARG A 1 94 ? -5.804 6.438 8.008 1.00 88.38 94 ARG A CA 1
ATOM 768 C C . ARG A 1 94 ? -4.697 7.241 8.676 1.00 88.38 94 ARG A C 1
ATOM 770 O O . ARG A 1 94 ? -4.492 7.088 9.872 1.00 88.38 94 ARG A O 1
ATOM 777 N N . HIS A 1 95 ? -4.066 8.165 7.953 1.00 89.50 95 HIS A N 1
ATOM 778 C CA . HIS A 1 95 ? -3.091 9.074 8.548 1.00 89.50 95 HIS A CA 1
ATOM 779 C C . HIS A 1 95 ? -3.700 9.911 9.682 1.00 89.50 95 HIS A C 1
ATOM 781 O O . HIS A 1 95 ? -3.133 9.991 10.769 1.00 89.50 95 HIS A O 1
ATOM 787 N N . LYS A 1 96 ? -4.888 10.490 9.457 1.00 88.88 96 LYS A N 1
ATOM 788 C CA . LYS A 1 96 ? -5.614 11.245 10.485 1.00 88.88 96 LYS A CA 1
ATOM 789 C C . LYS A 1 96 ? -5.983 10.362 11.677 1.00 88.88 96 LYS A C 1
ATOM 791 O O . LYS A 1 96 ? -5.798 10.785 12.810 1.00 88.88 96 LYS A O 1
ATOM 796 N N . GLN A 1 97 ? -6.470 9.148 11.425 1.00 88.94 97 GLN A N 1
ATOM 797 C CA . GLN A 1 97 ? -6.822 8.208 12.486 1.00 88.94 97 GLN A CA 1
ATOM 798 C C . GLN A 1 97 ? -5.602 7.837 13.341 1.00 88.94 97 GLN A C 1
ATOM 800 O O . GLN A 1 97 ? -5.672 7.935 14.560 1.00 88.94 97 GLN A O 1
ATOM 805 N N . ALA A 1 98 ? -4.469 7.504 12.717 1.00 86.69 98 ALA A N 1
ATOM 806 C CA . ALA A 1 98 ? -3.233 7.185 13.425 1.00 86.69 98 ALA A CA 1
ATOM 807 C C . ALA A 1 98 ? -2.731 8.363 14.278 1.00 86.69 98 ALA A C 1
ATOM 809 O O . ALA A 1 98 ? -2.292 8.157 15.407 1.00 86.69 98 ALA A O 1
ATOM 810 N N . GLN A 1 99 ? -2.840 9.599 13.773 1.00 86.44 99 GLN A N 1
ATOM 811 C CA . GLN A 1 99 ? -2.544 10.803 14.559 1.00 86.44 99 GLN A CA 1
ATOM 812 C C . GLN A 1 99 ? -3.497 10.963 15.750 1.00 86.44 99 GLN A C 1
ATOM 814 O O . GLN A 1 99 ? -3.042 11.210 16.859 1.00 86.44 99 GLN A O 1
ATOM 819 N N . GLU A 1 100 ? -4.805 10.783 15.547 1.00 89.19 100 GLU A N 1
ATOM 820 C CA . GLU A 1 100 ? -5.802 10.897 16.618 1.00 89.19 100 GLU A CA 1
ATOM 821 C C . GLU A 1 100 ? -5.619 9.819 17.699 1.00 89.19 100 GLU A C 1
ATOM 823 O O . GLU A 1 100 ? -5.811 10.100 18.882 1.00 89.19 100 GLU A O 1
ATOM 828 N N . GLU A 1 101 ? -5.253 8.591 17.323 1.00 87.06 101 GLU A N 1
ATOM 829 C CA . GLU A 1 101 ? -4.925 7.510 18.262 1.00 87.06 101 GLU A CA 1
ATOM 830 C C . GLU A 1 101 ? -3.627 7.801 19.023 1.00 87.06 101 GLU A C 1
ATOM 832 O O . GLU A 1 101 ? -3.577 7.630 20.241 1.00 87.06 101 GLU A O 1
ATOM 837 N N . PHE A 1 102 ? -2.601 8.308 18.334 1.00 85.81 102 PHE A N 1
ATOM 838 C CA . PHE A 1 102 ? -1.361 8.751 18.965 1.00 85.81 102 PHE A CA 1
ATOM 839 C C . PHE A 1 102 ? -1.633 9.858 19.992 1.00 85.81 102 PHE A C 1
ATOM 841 O O . PHE A 1 102 ? -1.272 9.708 21.155 1.00 85.81 102 PHE A O 1
ATOM 848 N N . ASP A 1 103 ? -2.345 10.922 19.617 1.00 87.12 103 ASP A N 1
ATOM 849 C CA . ASP A 1 103 ? -2.668 12.041 20.511 1.00 87.12 103 ASP A CA 1
ATOM 850 C C . ASP A 1 103 ? -3.467 11.599 21.751 1.00 87.12 103 ASP A C 1
ATOM 852 O O . ASP A 1 103 ? -3.244 12.116 22.850 1.00 87.12 103 ASP A O 1
ATOM 856 N N . GLN A 1 104 ? -4.370 10.620 21.613 1.00 84.12 104 GLN A N 1
ATOM 857 C CA . GLN A 1 104 ? -5.110 10.038 22.741 1.00 84.12 104 GLN A CA 1
ATOM 858 C C . GLN A 1 104 ? -4.197 9.293 23.721 1.00 84.12 104 GLN A C 1
ATOM 860 O O . GLN A 1 104 ? -4.356 9.456 24.930 1.00 84.12 104 GLN A O 1
ATOM 865 N N . LEU A 1 105 ? -3.212 8.534 23.227 1.00 84.44 105 LEU A N 1
ATOM 866 C CA . LEU A 1 105 ? -2.249 7.826 24.081 1.00 84.44 105 LEU A CA 1
ATOM 867 C C . LEU A 1 105 ? -1.421 8.790 24.947 1.00 84.44 105 LEU A C 1
ATOM 869 O O . LEU A 1 105 ? -1.098 8.461 26.087 1.00 84.44 105 LEU A O 1
ATOM 873 N N . PHE A 1 106 ? -1.102 9.984 24.437 1.00 77.06 106 PHE A N 1
ATOM 874 C CA . PHE A 1 106 ? -0.359 11.000 25.195 1.00 77.06 106 PHE A CA 1
ATOM 875 C C . PHE A 1 106 ? -1.257 11.934 26.013 1.00 77.06 106 PHE A C 1
ATOM 877 O O . PHE A 1 106 ? -0.797 12.478 27.013 1.00 77.06 106 PHE A O 1
ATOM 884 N N . SER A 1 107 ? -2.536 12.081 25.658 1.00 63.97 107 SER A N 1
ATOM 885 C CA . SER A 1 107 ? -3.493 12.872 26.447 1.00 63.97 107 SER A CA 1
ATOM 886 C C . SER A 1 107 ? -3.838 12.213 27.788 1.00 63.97 107 SER A C 1
ATOM 888 O O . SER A 1 107 ? -4.052 12.920 28.766 1.00 63.97 107 SER A O 1
ATOM 890 N N . ASP A 1 108 ? -3.817 10.878 27.867 1.00 56.59 108 ASP A N 1
ATOM 891 C CA . ASP A 1 108 ? -4.013 10.133 29.126 1.00 56.59 108 ASP A CA 1
ATOM 892 C C . ASP A 1 108 ? -2.793 10.227 30.073 1.00 56.59 108 ASP A C 1
ATOM 894 O O . ASP A 1 108 ? -2.879 9.870 31.242 1.00 56.59 108 ASP A O 1
ATOM 898 N N . THR A 1 109 ? -1.642 10.728 29.595 1.00 54.19 109 THR A N 1
ATOM 899 C CA . THR A 1 109 ? -0.402 10.817 30.394 1.00 54.19 109 THR A CA 1
ATOM 900 C C . THR A 1 109 ? -0.249 12.160 31.130 1.00 54.19 109 THR A C 1
ATOM 902 O O . THR A 1 109 ? 0.519 12.243 32.087 1.00 54.19 109 THR A O 1
ATOM 905 N N . ASP A 1 110 ? -0.981 13.209 30.733 1.00 50.81 110 ASP A N 1
ATOM 906 C CA . ASP A 1 110 ? -0.888 14.547 31.354 1.00 50.81 110 ASP A CA 1
ATOM 907 C C . ASP A 1 110 ? -1.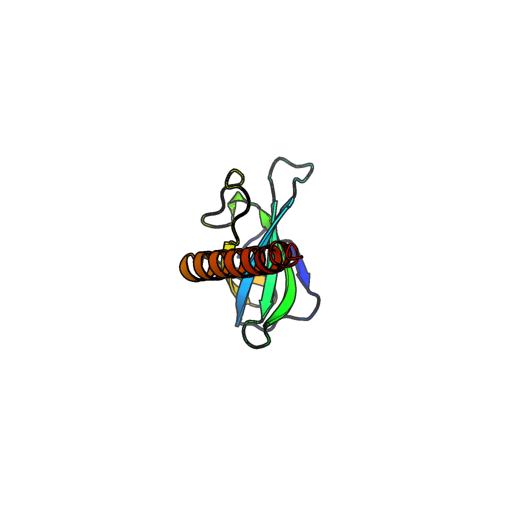888 14.755 32.522 1.00 50.81 110 ASP A C 1
ATOM 909 O O . ASP A 1 110 ? -1.707 15.672 33.325 1.00 50.81 110 ASP A O 1
ATOM 913 N N . ASP A 1 111 ? -2.894 13.879 32.685 1.00 47.69 111 ASP A N 1
ATOM 914 C CA . ASP A 1 111 ? -3.966 14.008 33.701 1.00 47.69 111 ASP A CA 1
ATOM 915 C C . ASP A 1 111 ? -3.713 13.205 35.006 1.00 47.69 111 ASP A C 1
ATOM 917 O O . ASP A 1 111 ? -4.523 13.242 35.926 1.00 47.69 111 ASP A O 1
ATOM 921 N N . GLU A 1 112 ? -2.560 12.531 35.161 1.00 45.94 112 GLU A N 1
ATOM 922 C CA . GLU A 1 112 ? -2.104 11.962 36.455 1.00 45.94 112 GLU A CA 1
ATOM 923 C C . GLU A 1 112 ? -1.181 12.916 37.244 1.00 45.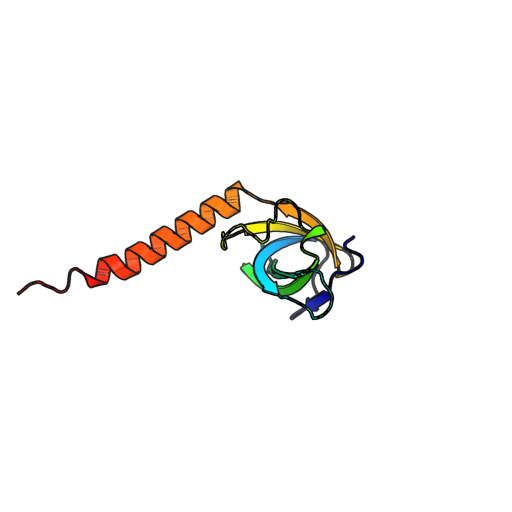94 112 GLU A C 1
ATOM 925 O O . GLU A 1 112 ? -0.414 12.500 38.117 1.00 45.94 112 GLU A O 1
ATOM 930 N N . THR A 1 113 ? -1.276 14.225 36.986 1.00 47.69 113 THR A N 1
ATOM 931 C CA . THR A 1 113 ? -0.618 15.260 37.801 1.00 47.69 113 THR A CA 1
ATOM 932 C C . THR A 1 113 ? -1.625 16.048 38.644 1.00 47.69 113 THR A C 1
ATOM 934 O O . THR A 1 113 ? -1.607 17.274 38.647 1.00 47.69 113 THR A O 1
ATOM 937 N N . ASP A 1 114 ? -2.500 15.369 39.390 1.00 51.00 114 ASP A N 1
ATOM 938 C CA . ASP A 1 114 ? -3.343 16.020 40.404 1.00 51.00 114 ASP A CA 1
ATOM 939 C C . ASP A 1 114 ? -3.178 15.329 41.765 1.00 51.00 114 ASP A C 1
ATOM 941 O O . ASP A 1 114 ? -3.696 14.230 41.980 1.00 51.00 114 ASP A O 1
ATOM 945 N N . SER A 1 115 ? -2.410 15.958 42.669 1.00 43.91 115 SER A N 1
ATOM 946 C CA . SER A 1 115 ? -2.653 16.081 44.129 1.00 43.91 115 SER A CA 1
ATOM 947 C C . SER A 1 115 ? -1.414 16.546 44.900 1.00 43.91 115 SER A C 1
ATOM 949 O O . SER A 1 115 ? -0.394 15.820 44.907 1.00 43.91 115 SER A O 1
#

Radius of gyration: 17.05 Å; chains: 1; bounding box: 36×34×59 Å

Foldseek 3Di:
DQPPKDWDFPDQDDFFKWKWWWDDWDDDPPPFIKTKTFTADPVVRDGGTMMIHGQVPDPPDDPPPPDQGWMWIFGDDPRDTPDIGTDPPVSVVVRVVVVVVVVVVVVVVVPVPDD

Sequence (115 aa):
MFDDGFYRWDRDPADGEYELQFDRFESTDDYHDHAIFIIVDTETDEDIGDIMLPTTDVPDLDSNDQATTMIYHGRVEDGEVVDMKHDQELSKKRHKQAQEEFDQLFSDTDDETDS

Secondary structure (DSSP, 8-state):
--TTPEEEESSPPPSEEEEEEEEEEEE-SSS-EEEEEEEEETTTTEEEEEEEEETTTSTT--TTS-----EEEEEEETTEEEEEEE-HHHHHHHHHHHHHHHHHHHHTTSTT---